Protein AF-A0A3B1AC64-F1 (afdb_monomer_lite)

Radius of gyration: 27.94 Å; chains: 1; bounding box: 35×104×39 Å

Organism: NCBI:txid652676

Sequence (140 aa):
MVVKKITITLSLIVFTLLAAIQPSVAGKNDSLLSETAALKALMKNQDVLLKDSKYCSGAGTSESDRTIGDYLSGFWVFHTNKDGRNWLDIQVSKTADNMRLAKVMIYRKNGEENWGWGVSFKLDNKANVLRDSFSFLGGG

Foldseek 3Di:
DDDDDDDDDDDDDDDDDDDDDDDDPPDPCLDFDDLVLLVVLLVVQQAQFQVLEDARVPQALDPPDTGNVRRVVSLVVVVVDPAWDKDWDWDWAADPVQKIKIWIKIFTDHPPDGKIKTWIFIAHSNSHTPSRRIHIDDMD

pLDDT: mean 80.09, std 19.51, range [38.16, 98.19]

Structure (mmCIF, N/CA/C/O backbone):
data_AF-A0A3B1AC64-F1
#
_entry.id   AF-A0A3B1AC64-F1
#
loop_
_atom_site.group_PDB
_atom_site.id
_atom_site.type_symbol
_atom_site.label_atom_id
_atom_site.label_alt_id
_atom_site.label_comp_id
_atom_site.label_asym_id
_atom_site.label_entity_id
_atom_site.label_seq_id
_atom_site.pdbx_PDB_ins_code
_atom_site.Cartn_x
_atom_site.Cartn_y
_atom_site.Cartn_z
_atom_site.occupancy
_atom_site.B_iso_or_equiv
_atom_site.auth_seq_id
_atom_site.auth_comp_id
_atom_site.auth_asym_id
_atom_site.auth_atom_id
_atom_site.pdbx_PDB_model_num
ATOM 1 N N . MET A 1 1 ? -11.653 89.737 15.623 1.00 43.00 1 MET A N 1
ATOM 2 C CA . MET A 1 1 ? -11.895 88.538 14.792 1.00 43.00 1 MET A CA 1
ATOM 3 C C . MET A 1 1 ? -10.652 88.328 13.931 1.00 43.00 1 MET A C 1
ATOM 5 O O . MET A 1 1 ? -10.439 89.101 13.010 1.00 43.00 1 MET A O 1
ATOM 9 N N . VAL A 1 2 ? -9.753 87.416 14.317 1.00 38.16 2 VAL A N 1
ATOM 10 C CA . VAL A 1 2 ? -8.441 87.225 13.663 1.00 38.16 2 VAL A CA 1
ATOM 11 C C . VAL A 1 2 ? -8.444 85.873 12.956 1.00 38.16 2 VAL A C 1
ATOM 13 O O . VAL A 1 2 ? -8.648 84.845 13.594 1.00 38.16 2 VAL A O 1
ATOM 16 N N . VAL A 1 3 ? -8.242 85.884 11.638 1.00 41.97 3 VAL A N 1
ATOM 17 C CA . VAL A 1 3 ? -8.187 84.692 10.782 1.00 41.97 3 VAL A CA 1
ATOM 18 C C . VAL A 1 3 ? -6.747 84.170 10.759 1.00 41.97 3 VAL A C 1
ATOM 20 O O . VAL A 1 3 ? -5.844 84.889 10.335 1.00 41.97 3 VAL A O 1
ATOM 23 N N . LYS A 1 4 ? -6.514 82.925 11.192 1.00 42.72 4 LYS A N 1
ATOM 24 C CA . LYS A 1 4 ? -5.227 82.229 11.019 1.00 42.72 4 LYS A CA 1
ATOM 25 C C . LYS A 1 4 ? -5.314 81.276 9.825 1.00 42.72 4 LYS A C 1
ATOM 27 O O . LYS A 1 4 ? -6.131 80.362 9.820 1.00 42.72 4 LYS A O 1
ATOM 32 N N . LYS A 1 5 ? -4.461 81.503 8.821 1.00 47.56 5 LYS A N 1
ATOM 33 C CA . LYS A 1 5 ? -4.218 80.581 7.702 1.00 47.56 5 LYS A CA 1
ATOM 34 C C . LYS A 1 5 ? -3.358 79.411 8.187 1.00 47.56 5 LYS A C 1
ATOM 36 O O . LYS A 1 5 ? -2.355 79.638 8.859 1.00 47.56 5 LYS A O 1
ATOM 41 N N . ILE A 1 6 ? -3.735 78.189 7.821 1.00 48.50 6 ILE A N 1
ATOM 42 C CA . ILE A 1 6 ? -2.940 76.975 8.033 1.00 48.50 6 ILE A CA 1
ATOM 43 C C . ILE A 1 6 ? -2.499 76.487 6.653 1.00 48.50 6 ILE A C 1
ATOM 45 O O . ILE A 1 6 ? -3.334 76.174 5.809 1.00 48.50 6 ILE A O 1
ATOM 49 N N . THR A 1 7 ? -1.189 76.451 6.430 1.00 45.81 7 THR A N 1
ATOM 50 C CA . THR A 1 7 ? -0.565 75.861 5.242 1.00 45.81 7 THR A CA 1
ATOM 51 C C . THR A 1 7 ? -0.042 74.484 5.638 1.00 45.81 7 THR A C 1
ATOM 53 O O . THR A 1 7 ? 0.740 74.384 6.580 1.00 45.81 7 THR A O 1
ATOM 56 N N . ILE A 1 8 ? -0.482 73.429 4.949 1.00 50.19 8 ILE A N 1
ATOM 57 C CA . ILE A 1 8 ? -0.028 72.049 5.166 1.00 50.19 8 ILE A CA 1
ATOM 58 C C . ILE A 1 8 ? 0.896 71.672 4.007 1.00 50.19 8 ILE A C 1
ATOM 60 O O . ILE A 1 8 ? 0.473 71.660 2.853 1.00 50.19 8 ILE A O 1
ATOM 64 N N . THR A 1 9 ? 2.158 71.377 4.309 1.00 47.28 9 THR A N 1
ATOM 65 C CA . THR A 1 9 ? 3.152 70.871 3.355 1.00 47.28 9 THR A CA 1
ATOM 66 C C . THR A 1 9 ? 3.130 69.343 3.359 1.00 47.28 9 THR A C 1
ATOM 68 O O . THR A 1 9 ? 3.429 68.713 4.372 1.00 47.28 9 THR A O 1
ATOM 71 N N . LEU A 1 10 ? 2.767 68.742 2.224 1.00 42.12 10 LEU A N 1
ATOM 72 C CA . LEU A 1 10 ? 2.751 67.294 2.015 1.00 42.12 10 LEU A CA 1
ATOM 73 C C . LEU A 1 10 ? 4.125 66.855 1.482 1.00 42.12 10 LEU A C 1
ATOM 75 O O . LEU A 1 10 ? 4.504 67.238 0.377 1.00 42.12 10 LEU A O 1
ATOM 79 N N . SER A 1 11 ? 4.884 66.088 2.266 1.00 43.72 11 SER A N 1
ATOM 80 C CA . SER A 1 11 ? 6.184 65.546 1.847 1.00 43.72 11 SER A CA 1
ATOM 81 C C . SER A 1 11 ? 6.011 64.098 1.383 1.00 43.72 11 SER A C 1
ATOM 83 O O . SER A 1 11 ? 5.537 63.255 2.144 1.00 43.72 11 SER A O 1
ATOM 85 N N . LEU A 1 12 ? 6.349 63.823 0.121 1.00 42.97 12 LEU A N 1
ATOM 86 C CA . LEU A 1 12 ? 6.184 62.528 -0.540 1.00 42.97 12 LEU A CA 1
ATOM 87 C C . LEU A 1 12 ? 7.519 61.763 -0.490 1.00 42.97 12 LEU A C 1
ATOM 89 O O . LEU A 1 12 ? 8.472 62.141 -1.167 1.00 42.97 12 LEU A O 1
ATOM 93 N N . ILE A 1 13 ? 7.604 60.700 0.313 1.00 54.47 13 ILE A N 1
ATOM 94 C CA . ILE A 1 13 ? 8.779 59.813 0.357 1.00 54.47 13 ILE A CA 1
ATOM 95 C C . ILE A 1 13 ? 8.504 58.613 -0.552 1.00 54.47 13 ILE A C 1
ATOM 97 O O . ILE A 1 13 ? 7.610 57.814 -0.285 1.00 54.47 13 ILE A O 1
ATOM 101 N N . VAL A 1 14 ? 9.275 58.495 -1.633 1.00 48.56 14 VAL A N 1
ATOM 102 C CA . VAL A 1 14 ? 9.236 57.363 -2.568 1.00 48.56 14 VAL A CA 1
ATOM 103 C C . VAL A 1 14 ? 10.303 56.351 -2.148 1.00 48.56 14 VAL A C 1
ATOM 105 O O . VAL A 1 14 ? 11.494 56.636 -2.231 1.00 48.56 14 VAL A O 1
ATOM 108 N N . PHE A 1 15 ? 9.883 55.167 -1.699 1.00 50.59 15 PHE A N 1
ATOM 109 C CA . PHE A 1 15 ? 10.767 54.018 -1.483 1.00 50.59 15 PHE A CA 1
ATOM 110 C C . PHE A 1 15 ? 10.860 53.204 -2.779 1.00 50.59 15 PHE A C 1
ATOM 112 O O . PHE A 1 15 ? 9.904 52.536 -3.171 1.00 50.59 15 PHE A O 1
ATOM 119 N N . THR A 1 16 ? 12.007 53.239 -3.453 1.00 50.25 16 THR A N 1
ATOM 120 C CA . THR A 1 16 ? 12.326 52.325 -4.556 1.00 50.25 16 THR A CA 1
ATOM 121 C C . THR A 1 16 ? 12.922 51.033 -3.998 1.00 50.25 16 THR A C 1
ATOM 123 O O . THR A 1 16 ? 14.048 50.998 -3.508 1.00 50.25 16 THR A O 1
ATOM 126 N N . LEU A 1 17 ? 12.147 49.949 -4.062 1.00 47.72 17 LEU A N 1
ATOM 127 C CA . LEU A 1 17 ? 12.569 48.604 -3.677 1.00 47.72 17 LEU A CA 1
ATOM 128 C C . LEU A 1 17 ? 13.303 47.948 -4.863 1.00 47.72 17 LEU A C 1
ATOM 130 O O . LEU A 1 17 ? 12.666 47.503 -5.816 1.00 47.72 17 LEU A O 1
ATOM 134 N N . LEU A 1 18 ? 14.639 47.896 -4.832 1.00 50.91 18 LEU A N 1
ATOM 135 C CA . LEU A 1 18 ? 15.411 47.064 -5.764 1.00 50.91 18 LEU A CA 1
ATOM 136 C C . LEU A 1 18 ? 15.337 45.601 -5.303 1.00 50.91 18 LEU A C 1
ATOM 138 O O . LEU A 1 18 ? 16.022 45.200 -4.365 1.00 50.91 18 LEU A O 1
ATOM 142 N N . ALA A 1 19 ? 14.516 44.794 -5.973 1.00 51.72 19 ALA A N 1
ATOM 143 C CA . ALA A 1 19 ? 14.554 43.344 -5.832 1.00 51.72 19 ALA A CA 1
ATOM 144 C C . ALA A 1 19 ? 15.733 42.784 -6.645 1.00 51.72 19 ALA A C 1
ATOM 146 O O . ALA A 1 19 ? 15.743 42.849 -7.874 1.00 51.72 19 ALA A O 1
ATOM 147 N N . ALA A 1 20 ? 16.735 42.232 -5.960 1.00 50.41 20 ALA A N 1
ATOM 148 C CA . ALA A 1 20 ? 17.798 41.460 -6.589 1.00 50.41 20 ALA A CA 1
ATOM 149 C C . ALA A 1 20 ? 17.227 40.119 -7.079 1.00 50.41 20 ALA A C 1
ATOM 151 O O . ALA A 1 20 ? 16.944 39.226 -6.283 1.00 50.41 20 ALA A O 1
ATOM 152 N N . ILE A 1 21 ? 17.044 39.975 -8.391 1.00 54.50 21 ILE A N 1
ATOM 153 C CA . ILE A 1 21 ? 16.711 38.688 -9.009 1.00 54.50 21 ILE A CA 1
ATOM 154 C C . ILE A 1 21 ? 18.020 37.908 -9.143 1.00 54.50 21 ILE A C 1
ATOM 156 O O . ILE A 1 21 ? 18.834 38.193 -10.020 1.00 54.50 21 ILE A O 1
ATOM 160 N N . GLN A 1 22 ? 18.244 36.932 -8.263 1.00 52.59 22 GLN A N 1
ATOM 161 C CA . GLN A 1 22 ? 19.276 35.924 -8.496 1.00 52.59 22 GLN A CA 1
ATOM 162 C C . GLN A 1 22 ? 18.762 34.909 -9.533 1.00 52.59 22 GLN A C 1
ATOM 164 O O . GLN A 1 22 ? 17.646 34.406 -9.379 1.00 52.59 22 GLN A O 1
ATOM 169 N N . PRO A 1 23 ? 19.543 34.570 -10.574 1.00 46.19 23 PRO A N 1
ATOM 170 C CA . PRO A 1 23 ? 19.199 33.477 -11.470 1.00 46.19 23 PRO A CA 1
ATOM 171 C C . PRO A 1 23 ? 19.370 32.153 -10.719 1.00 46.19 23 PRO A C 1
ATOM 173 O O . PRO A 1 23 ? 20.485 31.751 -10.384 1.00 46.19 23 PRO A O 1
ATOM 176 N N . SER A 1 24 ? 18.264 31.462 -10.440 1.00 46.88 24 SER A N 1
ATOM 177 C CA . SER A 1 24 ? 18.328 30.082 -9.976 1.00 46.88 24 SER A CA 1
ATOM 178 C C . SER A 1 24 ? 18.771 29.205 -11.146 1.00 46.88 24 SER A C 1
ATOM 180 O O . SER A 1 24 ? 18.079 29.044 -12.151 1.00 46.88 24 SER A O 1
ATOM 182 N N . VAL A 1 25 ? 19.975 28.648 -11.032 1.00 46.09 25 VAL A N 1
ATOM 183 C CA . VAL A 1 25 ? 20.433 27.575 -11.911 1.00 46.09 25 VAL A CA 1
ATOM 184 C C . VAL A 1 25 ? 19.495 26.395 -11.676 1.00 46.09 25 VAL A C 1
ATOM 186 O O . VAL A 1 25 ? 19.554 25.733 -10.640 1.00 46.09 25 VAL A O 1
ATOM 189 N N . ALA A 1 26 ? 18.590 26.166 -12.626 1.00 43.34 26 ALA A N 1
ATOM 190 C CA . ALA A 1 26 ? 17.706 25.015 -12.654 1.00 43.34 26 ALA A CA 1
ATOM 191 C C . ALA A 1 26 ? 18.543 23.750 -12.891 1.00 43.34 26 ALA A C 1
ATOM 193 O O . ALA A 1 26 ? 18.688 23.264 -14.013 1.00 43.34 26 ALA A O 1
ATOM 194 N N . GLY A 1 27 ? 19.111 23.212 -11.811 1.00 42.69 27 GLY A N 1
ATOM 195 C CA . GLY A 1 27 ? 19.489 21.811 -11.763 1.00 42.69 27 GLY A CA 1
ATOM 196 C C . GLY A 1 27 ? 18.249 21.005 -12.126 1.00 42.69 27 GLY A C 1
ATOM 197 O O . GLY A 1 27 ? 17.186 21.196 -11.537 1.00 42.69 27 GLY A O 1
ATOM 198 N N . LYS A 1 28 ? 18.363 20.166 -13.154 1.00 42.44 28 LYS A N 1
ATOM 199 C CA . LYS A 1 28 ? 17.318 19.246 -13.594 1.00 42.44 28 LYS A CA 1
ATOM 200 C C . LYS A 1 28 ? 16.979 18.350 -12.403 1.00 42.44 28 LYS A C 1
ATOM 202 O O . LYS A 1 28 ? 17.652 17.350 -12.168 1.00 42.44 28 LYS A O 1
ATOM 207 N N . ASN A 1 29 ? 15.987 18.761 -11.613 1.00 45.34 29 ASN A N 1
ATOM 208 C CA . ASN A 1 29 ? 15.412 17.950 -10.558 1.00 45.34 29 ASN A CA 1
ATOM 209 C C . ASN A 1 29 ? 14.864 16.724 -11.268 1.00 45.34 29 ASN A C 1
ATOM 211 O O . ASN A 1 29 ? 13.836 16.782 -11.939 1.00 45.34 29 ASN A O 1
ATOM 215 N N . ASP A 1 30 ? 15.611 15.632 -11.178 1.00 55.81 30 ASP A N 1
ATOM 216 C CA . ASP A 1 30 ? 15.162 14.290 -11.493 1.00 55.81 30 ASP A CA 1
ATOM 217 C C . ASP A 1 30 ? 14.071 13.985 -10.463 1.00 55.81 30 ASP A C 1
ATOM 219 O O . ASP A 1 30 ? 14.344 13.408 -9.406 1.00 55.81 30 ASP A O 1
ATOM 223 N N . SER A 1 31 ? 12.895 14.579 -10.708 1.00 63.19 31 SER A N 1
ATOM 224 C CA . SER A 1 31 ? 11.809 14.717 -9.752 1.00 63.19 31 SER A CA 1
ATOM 225 C C . SER A 1 31 ? 11.495 13.328 -9.256 1.00 63.19 31 SER A C 1
ATOM 227 O O . SER A 1 31 ? 11.127 12.450 -10.040 1.00 63.19 31 SER A O 1
ATOM 229 N N . LEU A 1 32 ? 11.664 13.122 -7.952 1.00 76.06 32 LEU A N 1
ATOM 230 C CA . LEU A 1 32 ? 11.095 11.952 -7.310 1.00 76.06 32 LEU A CA 1
ATOM 231 C C . LEU A 1 32 ? 9.618 11.875 -7.709 1.00 76.06 32 LEU A C 1
ATOM 233 O O . LEU A 1 32 ? 8.951 12.903 -7.882 1.00 76.06 32 LEU A O 1
ATOM 237 N N . LEU A 1 33 ? 9.139 10.653 -7.935 1.00 88.75 33 LEU A N 1
ATOM 238 C CA . LEU A 1 33 ? 7.721 10.431 -8.184 1.00 88.75 33 LEU A CA 1
ATOM 239 C C . LEU A 1 33 ? 6.938 11.016 -7.015 1.00 88.75 33 LEU A C 1
ATOM 241 O O . LEU A 1 33 ? 7.340 10.859 -5.862 1.00 88.75 33 LEU A O 1
ATOM 245 N N . SER A 1 34 ? 5.841 11.702 -7.321 1.00 94.19 34 SER A N 1
ATOM 246 C CA . SER A 1 34 ? 5.000 12.279 -6.281 1.00 94.19 34 SER A CA 1
ATOM 247 C C . SER A 1 34 ? 4.368 11.185 -5.424 1.00 94.19 34 SER A C 1
ATOM 249 O O . SER A 1 34 ? 4.120 10.067 -5.888 1.00 94.19 34 SER A O 1
ATOM 251 N N . GLU A 1 35 ? 4.032 11.537 -4.188 1.00 95.19 35 GLU A N 1
ATOM 252 C CA . GLU A 1 35 ? 3.268 10.683 -3.275 1.00 95.19 35 GLU A CA 1
ATOM 253 C C . GLU A 1 35 ? 1.969 10.196 -3.931 1.00 95.19 35 GLU A C 1
ATOM 255 O O . GLU A 1 35 ? 1.651 9.009 -3.896 1.00 95.19 35 GLU A O 1
ATOM 260 N N . THR A 1 36 ? 1.271 11.083 -4.648 1.00 96.38 36 THR A N 1
ATOM 261 C CA . THR A 1 36 ? 0.070 10.745 -5.423 1.00 96.38 36 THR A CA 1
ATOM 262 C C . THR A 1 36 ? 0.340 9.686 -6.491 1.00 96.38 36 THR A C 1
ATOM 264 O O . THR A 1 36 ? -0.493 8.804 -6.702 1.00 96.38 36 THR A O 1
ATOM 267 N N . ALA A 1 37 ? 1.482 9.746 -7.185 1.00 96.94 37 ALA A N 1
ATOM 268 C CA . ALA A 1 37 ? 1.837 8.749 -8.192 1.00 96.94 37 ALA A CA 1
ATOM 269 C C . ALA A 1 37 ? 2.119 7.384 -7.549 1.00 96.94 37 ALA A C 1
ATOM 271 O O . ALA A 1 37 ? 1.626 6.372 -8.048 1.00 96.94 37 ALA A O 1
ATOM 272 N N . ALA A 1 38 ? 2.839 7.362 -6.424 1.00 97.12 38 ALA A N 1
ATOM 273 C CA . ALA A 1 38 ? 3.089 6.143 -5.659 1.00 97.12 38 ALA A CA 1
ATOM 274 C C . ALA A 1 38 ? 1.784 5.536 -5.116 1.00 97.12 38 ALA A C 1
ATOM 276 O O . ALA A 1 38 ? 1.525 4.353 -5.328 1.00 97.12 38 ALA A O 1
ATOM 277 N N . LEU A 1 39 ? 0.908 6.343 -4.509 1.00 97.50 39 LEU A N 1
ATOM 278 C CA . LEU A 1 39 ? -0.388 5.880 -4.010 1.00 97.50 39 LEU A CA 1
ATOM 279 C C . LEU A 1 39 ? -1.281 5.354 -5.141 1.00 97.50 39 LEU A C 1
ATOM 281 O O . LEU A 1 39 ? -1.877 4.287 -5.021 1.00 97.50 39 LEU A O 1
ATOM 285 N N . LYS A 1 40 ? -1.332 6.049 -6.283 1.00 98.19 40 LYS A N 1
ATOM 286 C CA . LYS A 1 40 ? -2.081 5.580 -7.457 1.00 98.19 40 LYS A CA 1
ATOM 287 C C . LYS A 1 40 ? -1.530 4.258 -7.990 1.00 98.19 40 LYS A C 1
ATOM 289 O O . LYS A 1 40 ? -2.307 3.401 -8.409 1.00 98.19 40 LYS A O 1
ATOM 294 N N . ALA A 1 41 ? -0.209 4.095 -8.000 1.00 98.06 41 ALA A N 1
ATOM 295 C CA . ALA A 1 41 ? 0.440 2.855 -8.408 1.00 98.06 41 ALA A CA 1
ATOM 296 C C . ALA A 1 41 ? 0.088 1.701 -7.456 1.00 98.06 41 ALA A C 1
ATOM 298 O O . ALA A 1 41 ? -0.237 0.614 -7.932 1.00 98.06 41 ALA A O 1
ATOM 299 N N . LEU A 1 42 ? 0.053 1.960 -6.145 1.00 97.44 42 LEU A N 1
ATOM 300 C CA . LEU A 1 42 ? -0.412 1.000 -5.147 1.00 97.44 42 LEU A CA 1
ATOM 301 C C . LEU A 1 42 ? -1.861 0.568 -5.406 1.00 97.44 42 LEU A C 1
ATOM 303 O O . LEU A 1 42 ? -2.124 -0.620 -5.562 1.00 97.44 42 LEU A O 1
ATOM 307 N N . MET A 1 43 ? -2.786 1.524 -5.529 1.00 97.25 43 MET A N 1
ATOM 308 C CA . MET A 1 43 ? -4.214 1.237 -5.740 1.00 97.25 43 MET A CA 1
ATOM 309 C C . MET A 1 43 ? -4.472 0.421 -7.016 1.00 97.25 43 MET A C 1
ATOM 311 O O . MET A 1 43 ? -5.346 -0.439 -7.043 1.00 97.25 43 MET A O 1
ATOM 315 N N . LYS A 1 44 ? -3.693 0.658 -8.079 1.00 98.12 44 LYS A N 1
ATOM 316 C CA . LYS A 1 44 ? -3.780 -0.107 -9.334 1.00 98.12 44 LYS A CA 1
ATOM 317 C C . LYS A 1 44 ? -3.313 -1.559 -9.220 1.00 98.12 44 LYS A C 1
ATOM 319 O O . LYS A 1 44 ? -3.635 -2.340 -10.106 1.00 98.12 44 LYS A O 1
ATOM 324 N N . ASN A 1 45 ? -2.535 -1.891 -8.193 1.00 97.25 45 ASN A N 1
ATOM 325 C CA . ASN A 1 45 ? -1.962 -3.221 -7.971 1.00 97.25 45 ASN A CA 1
ATOM 326 C C . ASN A 1 45 ? -2.530 -3.873 -6.699 1.00 97.25 45 ASN A C 1
ATOM 328 O O . ASN A 1 45 ? -1.881 -4.715 -6.082 1.00 97.25 45 ASN A O 1
ATOM 332 N N . GLN A 1 46 ? -3.741 -3.482 -6.292 1.00 95.88 46 GLN A N 1
ATOM 333 C CA . GLN A 1 46 ? -4.425 -4.065 -5.135 1.00 95.88 46 GLN A CA 1
ATOM 334 C C . GLN A 1 46 ? -4.674 -5.575 -5.280 1.00 95.88 46 GLN A C 1
ATOM 336 O O . GLN A 1 46 ? -4.827 -6.260 -4.281 1.00 95.88 46 GLN A O 1
ATOM 341 N N . ASP A 1 47 ? -4.689 -6.095 -6.507 1.00 96.06 47 ASP A N 1
ATOM 342 C CA . ASP A 1 47 ? -4.927 -7.496 -6.865 1.00 96.06 47 ASP A CA 1
ATOM 343 C C . ASP A 1 47 ? -3.701 -8.408 -6.675 1.00 96.06 47 ASP A C 1
ATOM 345 O O . ASP A 1 47 ? -3.797 -9.618 -6.880 1.00 96.06 47 ASP A O 1
ATOM 349 N N . VAL A 1 48 ? -2.536 -7.859 -6.312 1.00 93.19 48 VAL A N 1
ATOM 350 C CA . VAL A 1 48 ? -1.337 -8.659 -6.018 1.00 93.19 48 VAL A CA 1
ATOM 351 C C . VAL A 1 48 ? -1.624 -9.607 -4.855 1.00 93.19 48 VAL A C 1
ATOM 353 O O . VAL A 1 48 ? -2.045 -9.169 -3.785 1.00 93.19 48 VAL A O 1
ATOM 356 N N . LEU A 1 49 ? -1.394 -10.906 -5.067 1.00 91.00 49 LEU A N 1
ATOM 357 C CA . LEU A 1 49 ? -1.658 -11.940 -4.070 1.00 91.00 49 LEU A CA 1
ATOM 358 C C . LEU A 1 49 ? -0.596 -11.905 -2.967 1.00 91.00 49 LEU A C 1
ATOM 360 O O . LEU A 1 49 ? 0.601 -11.874 -3.249 1.00 91.00 49 LEU A O 1
ATOM 364 N N . LEU A 1 50 ? -1.020 -12.006 -1.707 1.00 86.69 50 LEU A N 1
ATOM 365 C CA . LEU A 1 50 ? -0.105 -11.983 -0.559 1.00 86.69 50 LEU A CA 1
ATOM 366 C C . LEU A 1 50 ? 0.902 -13.135 -0.598 1.00 86.69 50 LEU A C 1
ATOM 368 O O . LEU A 1 50 ? 2.079 -12.939 -0.295 1.00 86.69 50 LEU A O 1
ATOM 372 N N . LYS A 1 51 ? 0.462 -14.314 -1.053 1.00 83.81 51 LYS A N 1
ATOM 373 C CA . LYS A 1 51 ? 1.312 -15.506 -1.208 1.00 83.81 51 LYS A CA 1
ATOM 374 C C . LYS A 1 51 ? 2.476 -15.321 -2.190 1.00 83.81 51 LYS A C 1
ATOM 376 O O . LYS A 1 51 ? 3.460 -16.044 -2.085 1.00 83.81 51 LYS A O 1
ATOM 381 N N . ASP A 1 52 ? 2.366 -14.374 -3.123 1.00 81.88 52 ASP A N 1
ATOM 382 C CA . ASP A 1 52 ? 3.387 -14.126 -4.146 1.00 81.88 52 ASP A CA 1
ATOM 383 C C . ASP A 1 52 ? 4.438 -13.115 -3.656 1.00 81.88 52 ASP A C 1
ATOM 385 O O . ASP A 1 52 ? 5.460 -12.902 -4.306 1.00 81.88 52 ASP A O 1
ATOM 389 N N . SER A 1 53 ? 4.211 -12.497 -2.492 1.00 71.69 53 SER A N 1
ATOM 390 C CA . SER A 1 53 ? 5.110 -11.504 -1.907 1.00 71.69 53 SER A CA 1
ATOM 391 C C . SER A 1 53 ? 5.935 -12.079 -0.755 1.00 71.69 53 SER A C 1
ATOM 393 O O . SER A 1 53 ? 5.431 -12.695 0.185 1.00 71.69 53 SER A O 1
ATOM 395 N N . LYS A 1 54 ? 7.252 -11.861 -0.840 1.00 69.00 54 LYS A N 1
ATOM 396 C CA . LYS A 1 54 ? 8.284 -12.566 -0.060 1.00 69.00 54 LYS A CA 1
ATOM 397 C C . LYS A 1 54 ? 8.158 -12.424 1.462 1.00 69.00 54 LYS A C 1
ATOM 399 O O . LYS A 1 54 ? 8.587 -13.314 2.187 1.00 69.00 54 LYS A O 1
ATOM 404 N N . TYR A 1 55 ? 7.589 -11.321 1.943 1.00 68.00 55 TYR A N 1
ATOM 405 C CA . TYR A 1 55 ? 7.509 -10.987 3.372 1.00 68.00 55 TYR A CA 1
ATOM 406 C C . TYR A 1 55 ? 6.065 -10.863 3.871 1.00 68.00 55 TYR A C 1
ATOM 408 O O . TYR A 1 55 ? 5.805 -10.189 4.864 1.00 68.00 55 TYR A O 1
ATOM 416 N N . CYS A 1 56 ? 5.126 -11.493 3.160 1.00 65.19 56 CYS A N 1
ATOM 417 C CA . CYS A 1 56 ? 3.697 -11.253 3.339 1.00 65.19 56 CYS A CA 1
ATOM 418 C C . CYS A 1 56 ? 2.874 -12.476 3.741 1.00 65.19 56 CYS A C 1
ATOM 420 O O . CYS A 1 56 ? 1.662 -12.380 3.918 1.00 65.19 56 CYS A O 1
ATOM 422 N N . SER A 1 57 ? 3.517 -13.629 3.920 1.00 57.78 57 SER A N 1
ATOM 423 C CA . SER A 1 57 ? 2.836 -14.835 4.387 1.00 57.78 57 SER A CA 1
ATOM 424 C C . SER A 1 57 ? 2.387 -14.674 5.843 1.00 57.78 57 SER A C 1
ATOM 426 O O . SER A 1 57 ? 3.220 -14.487 6.726 1.00 57.78 57 SER A O 1
ATOM 428 N N . GLY A 1 58 ? 1.078 -14.771 6.093 1.00 58.50 58 GLY A N 1
ATOM 429 C CA . GLY A 1 58 ? 0.481 -14.681 7.435 1.00 58.50 58 GLY A CA 1
ATOM 430 C C . GLY A 1 58 ? 0.293 -13.258 7.969 1.00 58.50 58 GLY A C 1
ATOM 43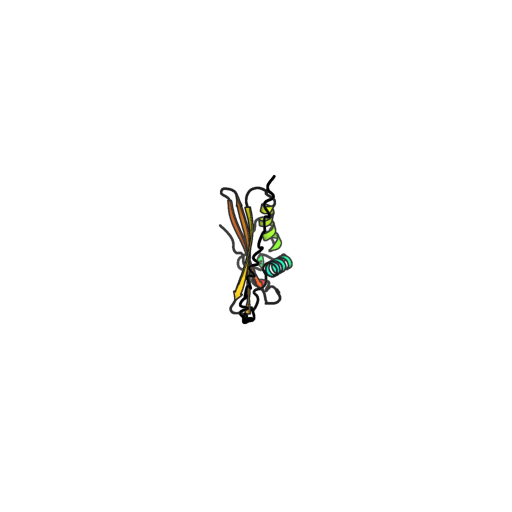1 O O . GLY A 1 58 ? -0.211 -13.090 9.074 1.00 58.50 58 GLY A O 1
ATOM 432 N N . ALA A 1 59 ? 0.666 -12.237 7.197 1.00 63.84 59 ALA A N 1
ATOM 433 C CA . ALA A 1 59 ? 0.408 -10.847 7.535 1.00 63.84 59 ALA A CA 1
ATOM 434 C C . ALA A 1 59 ? -0.918 -10.412 6.897 1.00 63.84 59 ALA A C 1
ATOM 436 O O . ALA A 1 59 ? -1.073 -10.386 5.679 1.00 63.84 59 ALA A O 1
ATOM 437 N N . GLY A 1 60 ? -1.884 -10.114 7.753 1.00 66.44 60 GLY A N 1
ATOM 438 C CA . GLY A 1 60 ? -3.261 -9.792 7.413 1.00 66.44 60 GLY A CA 1
ATOM 439 C C . GLY A 1 60 ? -3.956 -9.246 8.649 1.00 66.44 60 GLY A C 1
ATOM 440 O O . GLY A 1 60 ? -3.516 -9.482 9.774 1.00 66.44 60 GLY A O 1
ATOM 441 N N . THR A 1 61 ? -5.035 -8.510 8.442 1.00 74.56 61 THR A N 1
ATOM 442 C CA . THR A 1 61 ? -5.978 -8.199 9.525 1.00 74.56 61 THR A CA 1
ATOM 443 C C . THR A 1 61 ? -6.946 -9.353 9.774 1.00 74.56 61 THR A C 1
ATOM 445 O O . THR A 1 61 ? -7.566 -9.424 10.832 1.00 74.56 61 THR A O 1
ATOM 448 N N . SER A 1 62 ? -7.047 -10.271 8.808 1.00 81.00 62 SER A N 1
ATOM 449 C CA . SER A 1 62 ? -7.872 -11.470 8.859 1.00 81.00 62 SER A CA 1
ATOM 450 C C . SER A 1 62 ? -7.192 -12.639 8.140 1.00 81.00 62 SER A C 1
ATOM 452 O O . SER A 1 62 ? -6.462 -12.462 7.165 1.00 81.00 62 SER A O 1
ATOM 454 N N . GLU A 1 63 ? -7.505 -13.867 8.558 1.00 83.38 63 GLU A N 1
ATOM 455 C CA . GLU A 1 63 ? -7.111 -15.103 7.862 1.00 83.38 63 GLU A CA 1
ATOM 456 C C . GLU A 1 63 ? -7.709 -15.214 6.450 1.00 83.38 63 GLU A C 1
ATOM 458 O O . GLU A 1 63 ? -7.274 -16.037 5.638 1.00 83.38 63 GLU A O 1
ATOM 463 N N . SER A 1 64 ? -8.724 -14.403 6.142 1.00 87.31 64 SER A N 1
ATOM 464 C CA . SER A 1 64 ? -9.348 -14.325 4.823 1.00 87.31 64 SER A CA 1
ATOM 465 C C . SER A 1 64 ? -8.599 -13.435 3.836 1.00 87.31 64 SER A C 1
ATOM 467 O O . SER A 1 64 ? -8.926 -13.494 2.656 1.00 87.31 64 SER A O 1
ATOM 469 N N . ASP A 1 65 ? -7.615 -12.643 4.271 1.00 89.56 65 ASP A N 1
ATOM 470 C CA . ASP A 1 65 ? -6.916 -11.704 3.389 1.00 89.56 65 ASP A CA 1
ATOM 471 C C . ASP A 1 65 ? -6.129 -12.481 2.316 1.00 89.56 65 ASP A C 1
ATOM 473 O O . ASP A 1 65 ? -5.403 -13.440 2.611 1.00 89.56 65 ASP A O 1
ATOM 477 N N . ARG A 1 66 ? -6.317 -12.136 1.035 1.00 91.06 66 ARG A N 1
ATOM 478 C CA . ARG A 1 66 ? -5.672 -12.819 -0.105 1.00 91.06 66 ARG A CA 1
ATOM 479 C C . ARG A 1 66 ? -4.809 -11.890 -0.933 1.00 91.06 66 ARG A C 1
ATOM 481 O O . ARG A 1 66 ? -3.854 -12.360 -1.553 1.00 91.06 66 ARG A O 1
ATOM 488 N N . THR A 1 67 ? -5.124 -10.604 -0.938 1.00 93.56 67 THR A N 1
ATOM 489 C CA . THR A 1 67 ? -4.495 -9.591 -1.780 1.00 93.56 67 THR A CA 1
ATOM 490 C C . THR A 1 67 ? -3.939 -8.420 -0.970 1.00 93.56 67 THR A C 1
ATOM 492 O O . THR A 1 67 ? -4.289 -8.227 0.196 1.00 93.56 67 THR A O 1
ATOM 495 N N . ILE A 1 68 ? -3.088 -7.600 -1.597 1.00 92.56 68 ILE A N 1
ATOM 496 C CA . ILE A 1 68 ? -2.643 -6.313 -1.035 1.00 92.56 68 ILE A CA 1
ATOM 497 C C . ILE A 1 68 ? -3.846 -5.409 -0.725 1.00 92.56 68 ILE A C 1
ATOM 499 O O . ILE A 1 68 ? -3.835 -4.699 0.278 1.00 92.56 68 ILE A O 1
ATOM 503 N N . GLY A 1 69 ? -4.890 -5.453 -1.556 1.00 94.25 69 GLY A N 1
ATOM 504 C CA . GLY A 1 69 ? -6.144 -4.741 -1.327 1.00 94.25 69 GLY A CA 1
ATOM 505 C C . GLY A 1 69 ? -6.839 -5.175 -0.040 1.00 94.25 69 GLY A C 1
ATOM 506 O O . GLY A 1 69 ? -7.176 -4.313 0.770 1.00 94.25 69 GLY A O 1
ATOM 507 N N . ASP A 1 70 ? -6.983 -6.486 0.180 1.00 92.94 70 ASP A N 1
ATOM 508 C CA . ASP A 1 70 ? -7.601 -7.029 1.400 1.00 92.94 70 ASP A CA 1
ATOM 509 C C . ASP A 1 70 ? -6.827 -6.564 2.639 1.00 92.94 70 ASP A C 1
ATOM 511 O O . ASP A 1 70 ? -7.399 -5.924 3.522 1.00 92.94 70 ASP A O 1
ATOM 515 N N . TYR A 1 71 ? -5.502 -6.760 2.626 1.00 91.19 71 TYR A N 1
ATOM 516 C CA . TYR A 1 71 ? -4.596 -6.329 3.693 1.00 91.19 71 TYR A CA 1
ATOM 517 C C . TYR A 1 71 ? -4.752 -4.837 4.022 1.00 91.19 71 TYR A C 1
ATOM 519 O O . TYR A 1 71 ? -4.969 -4.471 5.176 1.00 91.19 71 TYR A O 1
ATOM 527 N N . LEU A 1 72 ? -4.669 -3.956 3.017 1.00 92.31 72 LEU A N 1
ATOM 528 C CA . LEU A 1 72 ? -4.758 -2.509 3.237 1.00 92.31 72 LEU A CA 1
ATOM 529 C C . LEU A 1 72 ? -6.149 -2.080 3.700 1.00 92.31 72 LEU A C 1
ATOM 531 O O . LEU A 1 72 ? -6.252 -1.183 4.536 1.00 92.31 72 LEU A O 1
ATOM 535 N N . SER A 1 73 ? -7.208 -2.705 3.179 1.00 93.06 73 SER A N 1
ATOM 536 C CA . SER A 1 73 ? -8.588 -2.376 3.547 1.00 93.06 73 SER A CA 1
ATOM 537 C C . SER A 1 73 ? -8.860 -2.629 5.031 1.00 93.06 73 SER A C 1
ATOM 539 O O . SER A 1 73 ? -9.506 -1.804 5.682 1.00 93.06 73 SER A O 1
ATOM 541 N N . GLY A 1 74 ? -8.271 -3.693 5.585 1.00 90.12 74 GLY A N 1
ATOM 542 C CA . GLY A 1 74 ? -8.332 -4.010 7.004 1.00 90.12 74 GLY A CA 1
ATOM 543 C C . GLY A 1 74 ? -7.751 -2.916 7.897 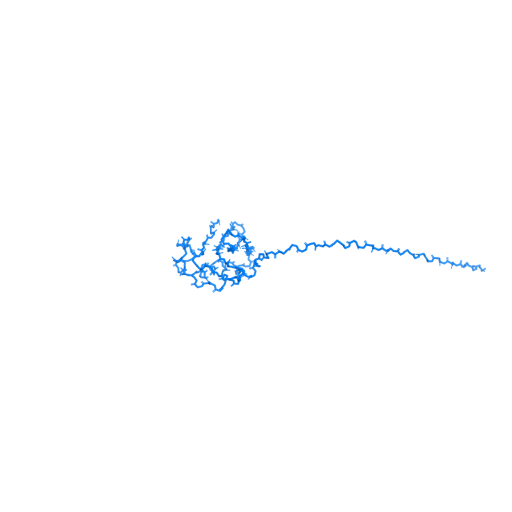1.00 90.12 74 GLY A C 1
ATOM 544 O O . GLY A 1 74 ? -8.313 -2.614 8.943 1.00 90.12 74 GLY A O 1
ATOM 545 N N . PHE A 1 75 ? -6.670 -2.250 7.481 1.00 89.38 75 PHE A N 1
ATOM 546 C CA . PHE A 1 75 ? -6.131 -1.102 8.226 1.00 89.38 75 PHE A CA 1
ATOM 547 C C . PHE A 1 75 ? -6.889 0.195 7.934 1.00 89.38 75 PHE A C 1
ATOM 549 O O . PHE A 1 75 ? -7.045 1.052 8.809 1.00 89.38 75 PHE A O 1
ATOM 556 N N . TRP A 1 76 ? -7.401 0.349 6.713 1.00 90.75 76 TRP A N 1
ATOM 557 C CA . TRP A 1 76 ? -8.179 1.523 6.327 1.00 90.75 76 TRP A CA 1
ATOM 558 C C . TRP A 1 76 ? -9.499 1.620 7.086 1.00 90.75 76 TRP A C 1
ATOM 560 O O . TRP A 1 76 ? -9.943 2.729 7.378 1.00 90.75 76 TRP A O 1
ATOM 570 N N . VAL A 1 77 ? -10.109 0.489 7.460 1.00 91.69 77 VAL A N 1
ATOM 571 C CA . VAL A 1 77 ? -11.368 0.488 8.220 1.00 91.69 77 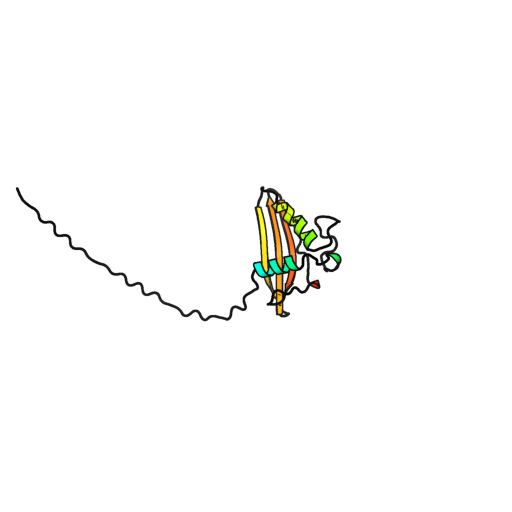VAL A CA 1
ATOM 572 C C . VAL A 1 77 ? -11.232 1.227 9.552 1.00 91.69 77 VAL A C 1
ATOM 574 O O . VAL A 1 77 ? -12.168 1.885 9.986 1.00 91.69 77 VAL A O 1
ATOM 577 N N . PHE A 1 78 ? -10.047 1.253 10.168 1.00 87.06 78 PHE A N 1
ATOM 578 C CA . PHE A 1 78 ? -9.839 2.013 11.402 1.00 87.06 78 PHE A CA 1
ATOM 579 C C . PHE A 1 78 ? -9.984 3.533 11.213 1.00 87.06 78 PHE A C 1
ATOM 581 O O . PHE A 1 78 ? -10.226 4.247 12.186 1.00 87.06 78 PHE A O 1
ATOM 588 N N . HIS A 1 79 ? -9.910 4.039 9.976 1.00 87.81 79 HIS A N 1
ATOM 589 C CA . HIS A 1 79 ? -10.193 5.443 9.664 1.00 87.81 79 HIS A CA 1
ATOM 590 C C . HIS A 1 79 ? -11.691 5.781 9.721 1.00 87.81 79 HIS A C 1
ATOM 592 O O . HIS A 1 79 ? -12.039 6.960 9.693 1.00 87.81 79 HIS A O 1
ATOM 598 N N . THR A 1 80 ? -12.595 4.794 9.808 1.00 90.31 80 THR A N 1
ATOM 599 C CA . THR A 1 80 ? -14.029 5.066 10.013 1.00 90.31 80 THR A CA 1
ATOM 600 C C . THR A 1 80 ? -14.335 5.460 11.455 1.00 90.31 80 THR A C 1
ATOM 602 O O . THR A 1 80 ? -15.396 6.028 11.722 1.00 90.31 80 THR A O 1
ATOM 605 N N . ASN A 1 81 ? -13.423 5.174 12.388 1.00 88.56 81 ASN A N 1
ATOM 606 C CA . ASN A 1 81 ? -13.510 5.681 13.745 1.00 88.56 81 ASN A CA 1
ATOM 607 C C . ASN A 1 81 ? -13.128 7.172 13.757 1.00 88.56 81 ASN A C 1
ATOM 609 O O . ASN A 1 81 ? -12.025 7.543 13.350 1.00 88.56 81 ASN A O 1
ATOM 613 N N . LYS A 1 82 ? -14.057 8.015 14.224 1.00 88.38 82 LYS A N 1
ATOM 614 C CA . LYS A 1 82 ? -13.881 9.473 14.315 1.00 88.38 82 LYS A CA 1
ATOM 615 C C . LYS A 1 82 ? -12.977 9.893 15.477 1.00 88.38 82 LYS A C 1
ATOM 617 O O . LYS A 1 82 ? -12.541 11.041 15.502 1.00 88.38 82 LYS A O 1
ATOM 622 N N . ASP A 1 83 ? -12.692 8.975 16.395 1.00 90.69 83 ASP A N 1
ATOM 623 C CA . ASP A 1 83 ? -11.792 9.191 17.516 1.00 90.69 83 ASP A CA 1
ATOM 624 C C . ASP A 1 83 ? -10.341 8.860 17.144 1.00 90.69 83 ASP A C 1
ATOM 626 O O . ASP A 1 83 ? -10.035 7.895 16.427 1.00 90.69 83 ASP A O 1
ATOM 630 N N . GLY A 1 84 ? -9.432 9.663 17.695 1.00 89.44 84 GLY A N 1
ATOM 631 C CA . GLY A 1 84 ? -8.003 9.579 17.432 1.00 89.44 84 GLY A CA 1
ATOM 632 C C . GLY A 1 84 ? -7.572 10.299 16.156 1.00 89.44 84 GLY A C 1
ATOM 633 O O . GLY A 1 84 ? -8.292 11.102 15.565 1.00 89.44 84 GLY A O 1
ATOM 634 N N . ARG A 1 85 ? -6.330 10.041 15.750 1.00 92.50 85 ARG A N 1
ATOM 635 C CA . ARG A 1 85 ? -5.728 10.559 14.522 1.00 92.50 85 ARG A CA 1
ATOM 636 C C . ARG A 1 85 ? -5.337 9.398 13.638 1.00 92.50 85 ARG A C 1
ATOM 638 O O . ARG A 1 85 ? -4.689 8.464 14.099 1.00 92.50 85 ARG A O 1
ATOM 645 N N . ASN A 1 86 ? -5.664 9.512 12.363 1.00 92.12 86 ASN A N 1
ATOM 646 C CA . ASN A 1 86 ? -5.220 8.580 11.347 1.00 92.12 86 ASN A CA 1
ATOM 647 C C . ASN A 1 86 ? -4.557 9.377 10.221 1.00 92.12 86 ASN A C 1
ATOM 649 O O . ASN A 1 86 ? -4.999 10.489 9.918 1.00 92.12 86 ASN A O 1
ATOM 653 N N . TRP A 1 87 ? -3.476 8.859 9.647 1.00 93.94 87 TRP A N 1
ATOM 654 C CA . TRP A 1 87 ? -2.788 9.517 8.538 1.00 93.94 87 TRP A CA 1
ATOM 655 C C . TRP A 1 87 ? -2.078 8.501 7.648 1.00 93.94 87 TRP A C 1
ATOM 657 O O . TRP A 1 87 ? -1.790 7.376 8.059 1.00 93.94 87 TRP A O 1
ATOM 667 N N . LEU A 1 88 ? -1.790 8.930 6.422 1.00 94.12 88 LEU A N 1
ATOM 668 C CA . LEU A 1 88 ? -0.921 8.215 5.500 1.00 94.12 88 LEU A CA 1
ATOM 669 C C . LEU A 1 88 ? 0.465 8.855 5.525 1.00 94.12 88 LEU A C 1
ATOM 671 O O . LEU A 1 88 ? 0.578 10.080 5.558 1.00 94.12 88 LEU A O 1
ATOM 675 N N . ASP A 1 89 ? 1.502 8.030 5.473 1.00 95.00 89 ASP A N 1
ATOM 676 C CA . ASP A 1 89 ? 2.869 8.465 5.185 1.00 95.00 89 ASP A CA 1
ATOM 677 C C . ASP A 1 89 ? 3.338 7.753 3.918 1.00 95.00 89 ASP A C 1
ATOM 679 O O . ASP A 1 89 ? 3.307 6.520 3.829 1.00 95.00 89 ASP A O 1
ATOM 683 N N . ILE A 1 90 ? 3.718 8.536 2.914 1.00 96.19 90 ILE A N 1
ATOM 684 C CA . ILE A 1 90 ? 4.133 8.034 1.610 1.00 96.19 90 ILE A CA 1
ATOM 685 C C . ILE A 1 90 ? 5.531 8.559 1.338 1.00 96.19 90 ILE A C 1
ATOM 687 O O . ILE A 1 90 ? 5.744 9.756 1.186 1.00 96.19 90 ILE A O 1
ATOM 691 N N . GLN A 1 91 ? 6.486 7.646 1.219 1.00 96.19 91 GLN A N 1
ATOM 692 C CA . GLN A 1 91 ? 7.877 7.985 0.956 1.00 96.19 91 GLN A CA 1
ATOM 693 C C . GLN A 1 91 ? 8.317 7.352 -0.355 1.00 96.19 91 GLN A C 1
ATOM 695 O O . GLN A 1 91 ? 8.054 6.176 -0.609 1.00 96.19 91 GLN A O 1
ATOM 700 N N . VAL A 1 92 ? 9.029 8.119 -1.176 1.00 96.25 92 VAL A N 1
ATOM 701 C CA . VAL A 1 92 ? 9.652 7.621 -2.403 1.00 96.25 92 VAL A CA 1
ATOM 702 C C . VAL A 1 92 ? 11.143 7.906 -2.339 1.00 96.25 92 VAL A C 1
ATOM 704 O O . VAL A 1 92 ? 11.558 9.044 -2.131 1.00 96.25 92 VAL A O 1
ATOM 707 N N . SER A 1 93 ? 11.962 6.878 -2.541 1.00 95.25 93 SER A N 1
ATOM 708 C CA . SER A 1 93 ? 13.419 7.0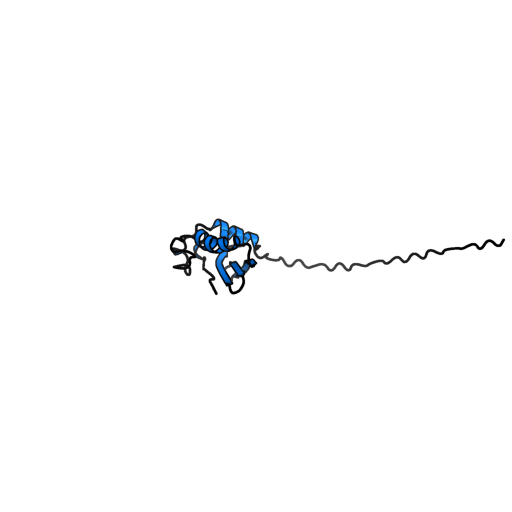02 -2.590 1.00 95.25 93 SER A CA 1
ATOM 709 C C . SER A 1 93 ? 13.994 6.383 -3.862 1.00 95.25 93 SER A C 1
ATOM 711 O O . SER A 1 93 ? 13.365 5.554 -4.522 1.00 95.25 93 SER A O 1
ATOM 713 N N . LYS A 1 94 ? 15.195 6.819 -4.253 1.00 93.88 94 LYS A N 1
ATOM 714 C CA . LYS A 1 94 ? 15.927 6.224 -5.379 1.00 93.88 94 LYS A CA 1
ATOM 715 C C . LYS A 1 94 ? 16.615 4.940 -4.921 1.00 93.88 94 LYS A C 1
ATOM 717 O O . LYS A 1 94 ? 17.138 4.885 -3.811 1.00 93.88 94 LYS A O 1
ATOM 722 N N . THR A 1 95 ? 16.661 3.942 -5.791 1.00 91.94 95 THR A N 1
ATOM 723 C CA . THR A 1 95 ? 17.450 2.719 -5.592 1.00 91.94 95 THR A CA 1
ATOM 724 C C . THR A 1 95 ? 18.589 2.649 -6.614 1.00 91.94 95 THR A C 1
ATOM 726 O O . THR A 1 95 ? 18.612 3.401 -7.589 1.00 91.94 95 THR A O 1
ATOM 729 N N . ALA A 1 96 ? 19.568 1.770 -6.380 1.00 88.25 96 ALA A N 1
ATOM 730 C CA . ALA A 1 96 ? 20.754 1.643 -7.236 1.00 88.25 96 ALA A CA 1
ATOM 731 C C . ALA A 1 96 ? 20.452 1.071 -8.639 1.00 88.25 96 ALA A C 1
ATOM 733 O O . ALA A 1 96 ? 21.214 1.285 -9.574 1.00 88.25 96 ALA A O 1
ATOM 734 N N . ASP A 1 97 ? 19.330 0.370 -8.795 1.00 90.38 97 ASP A N 1
ATOM 735 C CA . ASP A 1 97 ? 18.886 -0.327 -10.009 1.00 90.38 97 ASP A CA 1
ATOM 736 C C . ASP A 1 97 ? 18.016 0.548 -10.934 1.00 90.38 97 ASP A C 1
ATOM 738 O O . ASP A 1 97 ? 17.191 0.029 -11.680 1.00 90.38 97 ASP A O 1
ATOM 742 N N . ASN A 1 98 ? 18.168 1.879 -10.888 1.00 88.44 98 ASN A N 1
ATOM 743 C CA . ASN A 1 98 ? 17.330 2.856 -11.609 1.00 88.44 98 ASN A CA 1
ATOM 744 C C . ASN A 1 98 ? 15.821 2.779 -11.305 1.00 88.44 98 ASN A C 1
ATOM 746 O O . ASN A 1 98 ? 15.027 3.471 -11.947 1.00 88.44 98 ASN A O 1
ATOM 750 N N . MET A 1 99 ? 15.421 2.000 -10.302 1.00 94.94 99 MET A N 1
ATOM 751 C CA . MET A 1 99 ? 14.059 1.980 -9.792 1.00 94.94 99 MET A CA 1
ATOM 752 C C . MET A 1 99 ? 13.875 3.068 -8.722 1.00 94.94 99 MET A C 1
ATOM 754 O O . MET A 1 99 ? 14.793 3.804 -8.322 1.00 94.94 99 MET A O 1
ATOM 758 N N . ARG A 1 100 ? 12.634 3.202 -8.274 1.00 95.56 100 ARG A N 1
ATOM 759 C CA . ARG A 1 100 ? 12.241 3.933 -7.075 1.00 95.56 100 ARG A CA 1
ATOM 760 C C . ARG A 1 100 ? 11.645 2.940 -6.094 1.00 95.56 100 ARG A C 1
ATOM 762 O O . ARG A 1 100 ? 10.918 2.043 -6.509 1.00 95.56 100 ARG A O 1
ATOM 769 N N . LEU A 1 101 ? 11.933 3.105 -4.811 1.00 96.75 101 LEU A N 1
ATOM 770 C CA . LEU A 1 101 ? 11.264 2.381 -3.738 1.00 96.75 101 LEU A CA 1
ATOM 771 C C . LEU A 1 101 ? 10.176 3.288 -3.168 1.00 96.75 101 LEU A C 1
ATOM 773 O O . LEU A 1 101 ? 10.491 4.337 -2.608 1.00 96.75 101 LEU A O 1
ATOM 777 N N . ALA A 1 102 ? 8.917 2.886 -3.310 1.00 97.50 102 ALA A N 1
ATOM 778 C CA . ALA A 1 102 ? 7.810 3.490 -2.585 1.00 97.50 102 ALA A CA 1
ATOM 779 C C . ALA A 1 102 ? 7.592 2.745 -1.269 1.00 97.50 102 ALA A C 1
ATOM 781 O O . ALA A 1 102 ? 7.669 1.516 -1.221 1.00 97.50 102 ALA A O 1
ATOM 782 N N . LYS A 1 103 ? 7.281 3.497 -0.219 1.00 96.31 103 LYS A N 1
ATOM 783 C CA . LYS A 1 103 ? 6.738 3.010 1.047 1.00 96.31 103 LYS A CA 1
ATOM 784 C C . LYS A 1 103 ? 5.431 3.745 1.292 1.00 96.31 103 LYS A C 1
ATOM 786 O O . LYS A 1 103 ? 5.414 4.969 1.221 1.00 96.31 103 LYS A O 1
ATOM 791 N N . VAL A 1 104 ? 4.360 3.007 1.547 1.00 95.94 104 VAL A N 1
ATOM 792 C CA . VAL A 1 104 ? 3.043 3.559 1.867 1.00 95.94 104 VAL A CA 1
ATOM 793 C C . VAL A 1 104 ? 2.609 2.965 3.193 1.00 95.94 104 VAL A C 1
ATOM 795 O O . VAL A 1 104 ? 2.374 1.759 3.281 1.00 95.94 104 VAL A O 1
ATOM 798 N N . MET A 1 105 ? 2.533 3.818 4.208 1.00 94.25 105 MET A N 1
ATOM 799 C CA . MET A 1 105 ? 2.163 3.466 5.572 1.00 94.25 105 MET A CA 1
ATOM 800 C C . MET A 1 105 ? 0.816 4.086 5.932 1.00 94.25 105 MET A C 1
ATOM 802 O O . MET A 1 105 ? 0.542 5.243 5.618 1.00 94.25 105 MET A O 1
ATOM 806 N N . ILE A 1 106 ? 0.002 3.304 6.627 1.00 93.31 106 ILE A N 1
ATOM 807 C CA . ILE A 1 106 ? -1.252 3.675 7.265 1.00 93.31 106 ILE A CA 1
ATOM 808 C C . ILE A 1 106 ? -0.980 3.707 8.766 1.00 93.31 106 ILE A C 1
ATOM 810 O O . ILE A 1 106 ? -0.603 2.693 9.357 1.00 93.31 106 ILE A O 1
ATOM 814 N N . TYR A 1 107 ? -1.171 4.869 9.378 1.00 92.88 107 TYR A N 1
ATOM 815 C CA . TYR A 1 107 ? -0.934 5.075 10.799 1.00 92.88 107 TYR A CA 1
ATOM 816 C C . TYR A 1 107 ? -2.218 5.384 11.550 1.00 92.88 107 TYR A C 1
ATOM 818 O O . TYR A 1 107 ? -3.122 6.051 11.034 1.00 92.88 107 TYR A O 1
ATOM 826 N N . ARG A 1 108 ? -2.235 4.970 12.817 1.00 91.50 108 ARG A N 1
ATOM 827 C CA . ARG A 1 108 ? -3.279 5.314 13.775 1.00 91.50 108 ARG A CA 1
ATOM 828 C C . ARG A 1 108 ? -2.684 5.669 15.127 1.00 91.50 108 ARG A C 1
ATOM 830 O O . ARG A 1 108 ? -1.781 4.999 15.622 1.00 91.50 108 ARG A O 1
ATOM 837 N N . LYS A 1 109 ? -3.255 6.708 15.738 1.00 92.38 109 LYS A N 1
ATOM 838 C CA . LYS A 1 109 ? -2.995 7.107 17.118 1.00 92.38 109 LYS A CA 1
ATOM 839 C C . LYS A 1 109 ? -4.290 7.444 17.857 1.00 92.38 109 LYS A C 1
ATOM 841 O O . LYS A 1 109 ? -4.908 8.461 17.544 1.00 92.38 109 LYS A O 1
ATOM 846 N N . ASN A 1 110 ? -4.666 6.658 18.862 1.00 91.38 110 ASN A N 1
ATOM 847 C CA . ASN A 1 110 ? -5.832 6.914 19.712 1.00 91.38 110 ASN A CA 1
ATOM 848 C C . ASN A 1 110 ? -5.614 6.389 21.141 1.00 91.38 110 ASN A C 1
ATOM 850 O O . ASN A 1 110 ? -5.660 5.186 21.375 1.00 91.38 110 ASN A O 1
ATOM 854 N N . GLY A 1 111 ? -5.385 7.281 22.107 1.00 89.44 111 GLY A N 1
ATOM 855 C CA . GLY A 1 111 ? -5.029 6.863 23.467 1.00 89.44 111 GLY A CA 1
ATOM 856 C C . GLY A 1 111 ? -3.741 6.034 23.473 1.00 89.44 111 GLY A C 1
ATOM 857 O O . GLY A 1 111 ? -2.693 6.531 23.056 1.00 89.44 111 GLY A O 1
ATOM 858 N N . GLU A 1 112 ? -3.839 4.786 23.930 1.00 87.38 112 GLU A N 1
ATOM 859 C CA . GLU A 1 112 ? -2.741 3.808 23.949 1.00 87.38 112 GLU A CA 1
ATOM 860 C C . GLU A 1 112 ? -2.501 3.135 22.586 1.00 87.38 112 GLU A C 1
ATOM 862 O O . GLU A 1 112 ? -1.433 2.570 22.361 1.00 87.38 112 GLU A O 1
ATOM 867 N N . GLU A 1 113 ? -3.444 3.233 21.641 1.00 84.44 113 GLU A N 1
ATOM 868 C CA . GLU A 1 113 ? -3.243 2.746 20.275 1.00 84.44 113 GLU A CA 1
ATOM 869 C C . GLU A 1 113 ? -2.227 3.644 19.561 1.00 84.44 113 GLU A C 1
ATOM 871 O O . GLU A 1 113 ? -2.480 4.835 19.357 1.00 84.44 113 GLU A O 1
ATOM 876 N N . ASN A 1 114 ? -1.088 3.081 19.158 1.00 89.81 114 ASN A N 1
ATOM 877 C CA . ASN A 1 114 ? -0.079 3.765 18.353 1.00 89.81 114 ASN A CA 1
ATOM 878 C C . ASN A 1 114 ? 0.636 2.766 17.443 1.00 89.81 114 ASN A C 1
ATOM 880 O O . ASN A 1 114 ? 1.673 2.224 17.814 1.00 89.81 114 ASN A O 1
ATOM 884 N N . TRP A 1 115 ? 0.081 2.549 16.255 1.00 89.94 115 TRP A N 1
ATOM 885 C CA . TRP A 1 115 ? 0.579 1.548 15.318 1.00 89.94 115 TRP A CA 1
ATOM 886 C C . TRP A 1 115 ? 0.705 2.106 13.902 1.00 89.94 115 TRP A C 1
ATOM 888 O O . TRP A 1 115 ? 0.100 3.122 13.541 1.00 89.94 115 TRP A O 1
ATOM 898 N N . GLY A 1 116 ? 1.492 1.409 13.083 1.00 90.94 116 GLY A N 1
ATOM 899 C CA . GLY A 1 116 ? 1.689 1.710 11.669 1.00 90.94 116 GLY A CA 1
ATOM 900 C C . GLY A 1 116 ? 1.875 0.444 10.848 1.00 90.94 116 GLY A C 1
ATOM 901 O O . GLY A 1 116 ? 2.735 -0.377 11.163 1.00 90.94 116 GLY A O 1
ATOM 902 N N . TRP A 1 117 ? 1.100 0.313 9.777 1.00 91.50 117 TRP A N 1
ATOM 903 C CA . TRP A 1 117 ? 1.131 -0.841 8.878 1.00 9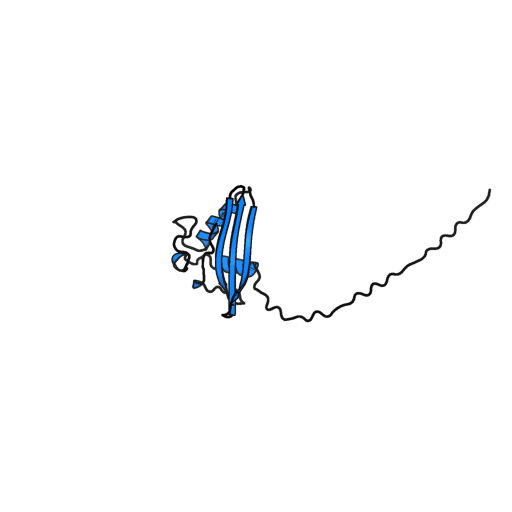1.50 117 TRP A CA 1
ATOM 904 C C . TRP A 1 117 ? 1.147 -0.381 7.432 1.00 91.50 117 TRP A C 1
ATOM 906 O O . TRP A 1 117 ? 0.620 0.676 7.102 1.00 91.50 117 TRP A O 1
ATOM 916 N N . GLY A 1 118 ? 1.771 -1.148 6.548 1.00 92.44 118 GLY A N 1
ATOM 917 C CA . GLY A 1 118 ? 1.954 -0.686 5.185 1.00 92.44 118 GLY A CA 1
ATOM 918 C C . GLY A 1 118 ? 2.766 -1.621 4.319 1.00 92.44 118 GLY A C 1
ATOM 919 O O . GLY A 1 118 ? 3.183 -2.708 4.727 1.00 92.44 118 GLY A O 1
ATOM 920 N N . VAL A 1 119 ? 2.998 -1.160 3.099 1.00 94.25 119 VAL A N 1
ATOM 921 C CA . VAL A 1 119 ? 3.705 -1.897 2.055 1.00 94.25 119 VAL A CA 1
ATOM 922 C C . VAL A 1 119 ? 4.834 -1.057 1.486 1.00 94.25 119 VAL A C 1
ATOM 924 O O . VAL A 1 119 ? 4.769 0.172 1.420 1.00 94.25 119 VAL A O 1
ATOM 927 N N . SER A 1 120 ? 5.856 -1.743 1.004 1.00 95.50 120 SER A N 1
ATOM 928 C CA . SER A 1 120 ? 6.840 -1.196 0.086 1.00 95.50 120 SER A CA 1
ATOM 929 C C . SER A 1 120 ? 6.804 -1.947 -1.231 1.00 95.50 120 SER A C 1
ATOM 931 O O . SER A 1 120 ? 6.461 -3.125 -1.262 1.00 95.50 120 SER A O 1
ATOM 933 N N . PHE A 1 121 ? 7.138 -1.254 -2.313 1.00 96.19 121 PHE A N 1
ATOM 934 C CA . PHE A 1 121 ? 7.244 -1.825 -3.651 1.00 96.19 121 PHE A CA 1
ATOM 935 C C . PHE A 1 121 ? 8.154 -0.954 -4.514 1.00 96.19 121 PHE A C 1
ATOM 937 O O . PHE A 1 121 ? 8.324 0.246 -4.277 1.00 96.19 121 PHE A O 1
ATOM 944 N N . LYS A 1 122 ? 8.755 -1.566 -5.529 1.00 96.50 122 LYS A N 1
ATOM 945 C CA . LYS A 1 122 ? 9.569 -0.877 -6.524 1.00 96.50 122 LYS A CA 1
ATOM 946 C C . LYS A 1 122 ? 8.720 -0.436 -7.711 1.00 96.50 122 LYS A C 1
ATOM 948 O O . LYS A 1 122 ? 7.832 -1.159 -8.162 1.00 96.50 122 LYS A O 1
ATOM 953 N N . LEU A 1 123 ? 9.038 0.734 -8.250 1.00 97.12 123 LEU A N 1
ATOM 954 C CA . LEU A 1 123 ? 8.411 1.297 -9.438 1.00 97.12 123 LEU A CA 1
ATOM 955 C C . LEU A 1 123 ? 9.429 2.030 -10.318 1.00 97.12 123 LEU A C 1
ATOM 957 O O . LEU A 1 123 ? 10.427 2.548 -9.820 1.00 97.12 123 LEU A O 1
ATOM 961 N N . ASP A 1 124 ? 9.189 2.061 -11.626 1.00 95.50 124 ASP A N 1
ATOM 962 C CA . ASP A 1 124 ? 10.005 2.833 -12.568 1.00 95.50 124 ASP A CA 1
ATOM 963 C C . ASP A 1 124 ? 9.626 4.330 -12.562 1.00 95.50 124 ASP A C 1
ATOM 965 O O . ASP A 1 124 ? 8.654 4.748 -11.933 1.00 95.50 124 ASP A O 1
ATOM 969 N N . ASN A 1 125 ? 10.355 5.162 -13.316 1.00 92.56 125 ASN A N 1
ATOM 970 C CA . ASN A 1 125 ? 10.070 6.603 -13.439 1.00 92.56 125 ASN A CA 1
ATOM 971 C C . ASN A 1 125 ? 8.711 6.937 -14.096 1.00 92.56 125 ASN A C 1
ATOM 973 O O . ASN A 1 125 ? 8.325 8.104 -14.132 1.00 92.56 125 ASN A O 1
ATOM 977 N N . LYS A 1 126 ? 7.987 5.949 -14.634 1.00 94.50 126 LYS A N 1
ATOM 978 C CA . LYS A 1 126 ? 6.635 6.085 -15.201 1.00 94.50 126 LYS A CA 1
ATOM 979 C C . LYS A 1 126 ? 5.555 5.558 -14.245 1.00 94.5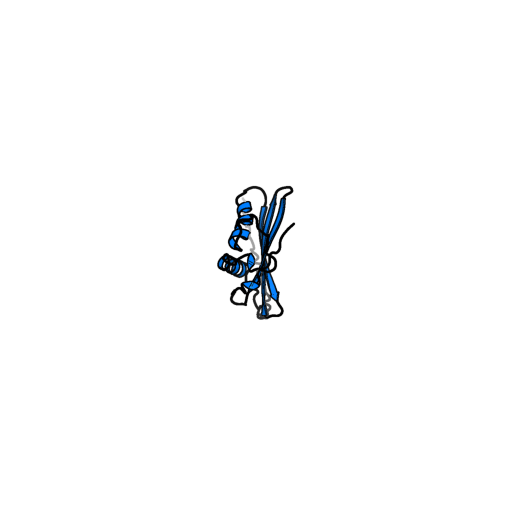0 126 LYS A C 1
ATOM 981 O O . LYS A 1 126 ? 4.384 5.512 -14.619 1.00 94.50 126 LYS A O 1
ATOM 986 N N . ALA A 1 127 ? 5.938 5.198 -13.022 1.00 95.44 127 ALA A N 1
ATOM 987 C CA . ALA A 1 127 ? 5.093 4.585 -12.008 1.00 95.44 127 ALA A CA 1
ATOM 988 C C . ALA A 1 127 ? 4.520 3.206 -12.381 1.00 95.44 127 ALA A C 1
ATOM 990 O O . ALA A 1 127 ? 3.457 2.818 -11.888 1.00 95.44 127 ALA A O 1
ATOM 991 N N . ASN A 1 128 ? 5.234 2.444 -13.213 1.00 96.81 128 ASN A N 1
ATOM 992 C CA . ASN A 1 128 ? 4.959 1.023 -13.409 1.00 96.81 128 ASN A CA 1
ATOM 993 C C . ASN A 1 128 ? 5.567 0.227 -12.253 1.00 96.81 128 ASN A C 1
ATOM 995 O O . ASN A 1 128 ? 6.745 0.394 -11.941 1.00 96.81 128 ASN A O 1
ATOM 999 N N . VAL A 1 129 ? 4.765 -0.632 -11.625 1.00 96.69 129 VAL A N 1
ATOM 1000 C CA . VAL A 1 129 ? 5.166 -1.399 -10.439 1.00 96.69 129 VAL A CA 1
ATOM 1001 C C . VAL A 1 129 ? 5.814 -2.717 -10.842 1.00 96.69 129 VAL A C 1
ATOM 1003 O O . VAL A 1 129 ? 5.277 -3.461 -11.663 1.00 96.69 129 VAL A O 1
ATOM 1006 N N . LEU A 1 130 ? 6.939 -3.036 -10.207 1.00 95.44 130 LEU A N 1
ATOM 1007 C CA . LEU A 1 130 ? 7.524 -4.370 -10.233 1.00 95.44 130 LEU A CA 1
ATOM 1008 C C . LEU A 1 130 ? 6.759 -5.245 -9.224 1.00 95.44 130 LEU A C 1
ATOM 1010 O O . LEU A 1 130 ? 6.985 -5.160 -8.020 1.00 95.44 130 LEU A O 1
ATOM 1014 N N . ARG A 1 131 ? 5.771 -6.011 -9.695 1.00 93.75 131 ARG A N 1
ATOM 1015 C CA . ARG A 1 131 ? 4.744 -6.643 -8.838 1.00 93.75 131 ARG A CA 1
ATOM 1016 C C . ARG A 1 131 ? 5.262 -7.706 -7.860 1.00 93.75 131 ARG A C 1
ATOM 1018 O O . ARG A 1 131 ? 4.629 -7.929 -6.839 1.00 93.75 131 ARG A O 1
ATOM 1025 N N . ASP A 1 132 ? 6.399 -8.334 -8.120 1.00 91.62 132 ASP A N 1
ATOM 1026 C CA . ASP A 1 132 ? 7.052 -9.286 -7.205 1.00 91.62 132 ASP A CA 1
ATOM 1027 C C . ASP A 1 132 ? 7.903 -8.593 -6.120 1.00 91.62 132 ASP A C 1
ATOM 1029 O O . ASP A 1 132 ? 8.395 -9.237 -5.195 1.00 91.62 132 ASP A O 1
ATOM 1033 N N . SER A 1 133 ? 8.057 -7.266 -6.195 1.00 93.50 133 SER A N 1
ATOM 1034 C CA . SER A 1 133 ? 8.833 -6.481 -5.227 1.00 93.50 133 SER A CA 1
ATOM 1035 C C . SER A 1 133 ? 8.038 -6.012 -4.007 1.00 93.50 133 SER A C 1
ATOM 1037 O O . SER A 1 133 ? 8.595 -5.306 -3.163 1.00 93.50 133 SER A O 1
ATOM 1039 N N . PHE A 1 134 ? 6.754 -6.369 -3.909 1.00 93.56 134 PHE A N 1
ATOM 1040 C CA . PHE A 1 134 ? 5.946 -6.032 -2.742 1.00 93.56 134 PHE A CA 1
ATOM 1041 C C . PHE A 1 134 ? 6.509 -6.686 -1.473 1.00 93.56 134 PHE A C 1
ATOM 1043 O O . PHE A 1 134 ? 6.827 -7.876 -1.441 1.00 93.56 134 PHE A O 1
ATOM 1050 N N . SER A 1 135 ? 6.604 -5.894 -0.410 1.00 91.69 135 SER A N 1
ATOM 1051 C CA . SER A 1 135 ? 7.008 -6.335 0.924 1.00 91.69 135 SER A CA 1
ATOM 1052 C C . SER A 1 135 ? 6.236 -5.561 1.978 1.00 91.69 135 SER A C 1
ATOM 1054 O O . SER A 1 135 ? 6.139 -4.336 1.884 1.00 91.69 135 SER A O 1
ATOM 1056 N N . PHE A 1 136 ? 5.748 -6.237 3.015 1.00 88.31 136 PHE A N 1
ATOM 1057 C CA . PHE A 1 136 ? 5.159 -5.553 4.160 1.00 88.31 136 PHE A CA 1
ATOM 1058 C C . PHE A 1 136 ? 6.200 -4.845 5.013 1.00 88.31 136 PHE A C 1
ATOM 1060 O O . PHE A 1 136 ? 7.369 -5.228 5.062 1.00 88.31 136 PHE A O 1
ATOM 1067 N N . LEU A 1 137 ? 5.740 -3.782 5.664 1.00 87.06 137 LEU A N 1
ATOM 1068 C CA . LEU A 1 137 ? 6.531 -2.913 6.527 1.00 87.06 137 LEU A CA 1
ATOM 1069 C C . LEU A 1 137 ? 6.072 -2.969 7.996 1.00 87.06 137 LEU A C 1
ATOM 1071 O O . LEU A 1 137 ? 6.508 -2.134 8.780 1.00 87.06 137 LEU A O 1
ATOM 1075 N N . GLY A 1 138 ? 5.180 -3.905 8.353 1.00 68.69 138 GLY A N 1
ATOM 1076 C CA . GLY A 1 138 ? 4.581 -3.999 9.694 1.00 68.69 138 GLY A CA 1
ATOM 1077 C C . GLY A 1 138 ? 5.602 -4.113 10.833 1.00 68.69 138 GLY A C 1
ATOM 1078 O O . GLY A 1 138 ? 6.742 -4.495 10.590 1.00 68.69 138 GLY A O 1
ATOM 1079 N N . GLY A 1 139 ? 5.284 -3.850 12.103 1.00 62.50 139 GLY A N 1
ATOM 1080 C CA . GLY A 1 139 ? 4.129 -3.204 12.741 1.00 62.50 139 GLY A CA 1
ATOM 1081 C C . GLY A 1 139 ? 4.379 -3.196 14.263 1.00 62.50 139 GLY A C 1
ATOM 1082 O O . GLY A 1 139 ? 4.777 -4.226 14.804 1.00 62.50 139 GLY A O 1
ATOM 1083 N N . GLY A 1 140 ? 4.257 -2.032 14.912 1.00 46.47 140 GLY A N 1
ATOM 1084 C CA . GLY A 1 140 ? 4.438 -1.818 16.360 1.00 46.47 140 GLY A CA 1
ATOM 1085 C C . GLY A 1 140 ? 3.119 -1.607 17.082 1.00 46.47 140 GLY A C 1
ATOM 1086 O O . GLY A 1 140 ? 2.153 -1.214 16.389 1.00 46.47 140 GLY A O 1
#

Secondary structure (DSSP, 8-state):
--PPP-------------------------PPPPHHHHHHHHHHTTT-BGGGSTT-TT-SSSTT--BHHHHHHHHHGGGG--SSEEEEEEEEEE-TTS-EEEEEEEEEEETTEEEEEEEEEEE-TT--EEEEEEEE----